Protein AF-A0A0K8W219-F1 (afdb_monomer)

Mean predicted aligned error: 9.58 Å

Secondary structure (DSSP, 8-state):
----TTSS-HHHHHHHHHHHHHHTS---PPP---HHHHHHHHHHHHHHHHHHHHHHS--TGGGT-TT-PPP---TTS-HHHHHHHHHHHHT--HHHHHHHHHTPPPPPPSSSS-S---HHIIIII-GGGHHHHHHHHTT--GGGTTSS--HHHHH-

pLDDT: mean 89.91, std 4.79, range [68.0, 97.06]

Structure (mmCIF, N/CA/C/O backbone):
data_AF-A0A0K8W219-F1
#
_entry.id   AF-A0A0K8W219-F1
#
loop_
_atom_site.group_PDB
_atom_site.id
_atom_site.type_symbol
_atom_site.label_atom_id
_atom_site.label_alt_id
_atom_site.label_comp_id
_atom_site.label_asym_id
_atom_site.label_entity_id
_atom_site.label_seq_id
_atom_site.pdbx_PDB_ins_code
_atom_site.Cartn_x
_atom_site.Cartn_y
_atom_site.Cartn_z
_atom_site.occupancy
_atom_site.B_iso_or_equiv
_atom_site.auth_seq_id
_atom_site.auth_comp_id
_atom_site.auth_asym_id
_atom_site.auth_atom_id
_atom_site.pdbx_PDB_model_num
ATOM 1 N N . MET A 1 1 ? 27.057 -20.037 -56.550 1.00 68.00 1 MET A N 1
ATOM 2 C CA . MET A 1 1 ? 26.636 -19.823 -57.951 1.00 68.00 1 MET A CA 1
ATOM 3 C C . MET A 1 1 ? 26.583 -18.320 -58.175 1.00 68.00 1 MET A C 1
ATOM 5 O O . MET A 1 1 ? 26.003 -17.643 -57.338 1.00 68.00 1 MET A O 1
ATOM 9 N N . TRP A 1 2 ? 27.257 -17.802 -59.200 1.00 84.81 2 TRP A N 1
ATOM 10 C CA . TRP A 1 2 ? 27.292 -16.370 -59.531 1.00 84.81 2 TRP A CA 1
ATOM 11 C C . TRP A 1 2 ? 26.359 -16.096 -60.712 1.00 84.81 2 TRP A C 1
ATOM 13 O O . TRP A 1 2 ? 26.239 -16.948 -61.592 1.00 84.81 2 TRP A O 1
ATOM 23 N N . ILE A 1 3 ? 25.704 -14.935 -60.713 1.00 81.69 3 ILE A N 1
ATOM 24 C CA . ILE A 1 3 ? 24.780 -14.506 -61.767 1.00 81.69 3 ILE A CA 1
ATOM 25 C C . ILE A 1 3 ? 25.249 -13.131 -62.272 1.00 81.69 3 ILE A C 1
ATOM 27 O O . ILE A 1 3 ? 25.544 -12.266 -61.444 1.00 81.69 3 ILE A O 1
ATOM 31 N N . PRO A 1 4 ? 25.339 -12.915 -63.597 1.00 84.38 4 PRO A N 1
ATOM 32 C CA . PRO A 1 4 ? 25.755 -11.638 -64.162 1.00 84.38 4 PRO A CA 1
ATOM 33 C C . PRO A 1 4 ? 24.713 -10.544 -63.923 1.00 84.38 4 PRO A C 1
ATOM 35 O O . PRO A 1 4 ? 23.522 -10.724 -64.183 1.00 84.38 4 PRO A O 1
ATOM 38 N N . GLY A 1 5 ? 25.188 -9.382 -63.479 1.00 83.19 5 GLY A N 1
ATOM 39 C CA . GLY A 1 5 ? 24.377 -8.170 -63.435 1.00 83.19 5 GLY A CA 1
ATOM 40 C C . GLY A 1 5 ? 24.137 -7.598 -64.833 1.00 83.19 5 GLY A C 1
ATOM 41 O O . GLY A 1 5 ? 24.888 -7.879 -65.765 1.00 83.19 5 GLY A O 1
ATOM 42 N N . HIS A 1 6 ? 23.095 -6.773 -64.969 1.00 77.69 6 HIS A N 1
ATOM 43 C CA . HIS A 1 6 ? 22.763 -6.050 -66.212 1.00 77.69 6 HIS A CA 1
ATOM 44 C C . HIS A 1 6 ? 22.475 -6.964 -67.422 1.00 77.69 6 HIS A C 1
ATOM 46 O O . HIS A 1 6 ? 22.559 -6.540 -68.570 1.00 77.69 6 HIS A O 1
ATOM 52 N N . ALA A 1 7 ? 22.106 -8.220 -67.164 1.00 87.00 7 ALA A N 1
ATOM 53 C CA . ALA A 1 7 ? 21.794 -9.223 -68.180 1.00 87.00 7 ALA A CA 1
ATOM 54 C C . ALA A 1 7 ? 20.284 -9.344 -68.486 1.00 87.00 7 ALA A C 1
ATOM 56 O O . ALA A 1 7 ? 19.856 -10.360 -69.026 1.00 87.00 7 ALA A O 1
ATOM 57 N N . GLY A 1 8 ? 19.456 -8.365 -68.097 1.00 86.00 8 GLY A N 1
ATOM 58 C CA . GLY A 1 8 ? 17.998 -8.434 -68.292 1.00 86.00 8 GLY A CA 1
ATOM 59 C C . GLY A 1 8 ? 17.269 -9.374 -67.321 1.00 86.00 8 GLY A C 1
ATOM 60 O O . GLY A 1 8 ? 16.104 -9.713 -67.527 1.00 86.00 8 GLY A O 1
ATOM 61 N N . ILE A 1 9 ? 17.955 -9.874 -66.287 1.00 91.44 9 ILE A N 1
ATOM 62 C CA . ILE A 1 9 ? 17.377 -10.827 -65.335 1.00 91.44 9 ILE A CA 1
ATOM 63 C C . ILE A 1 9 ? 16.514 -10.052 -64.342 1.00 91.44 9 ILE A C 1
ATOM 65 O O . ILE A 1 9 ? 17.041 -9.401 -63.440 1.00 91.44 9 ILE A O 1
ATOM 69 N N . ILE A 1 10 ? 15.193 -10.194 -64.469 1.00 92.19 10 ILE A N 1
ATOM 70 C CA . ILE A 1 10 ? 14.179 -9.469 -63.682 1.00 92.19 10 ILE A CA 1
ATOM 71 C C . ILE A 1 10 ? 14.498 -9.467 -62.178 1.00 92.19 10 ILE A C 1
ATOM 73 O O . ILE A 1 10 ? 14.461 -8.424 -61.533 1.00 92.19 10 ILE A O 1
ATOM 77 N N . GLY A 1 11 ? 14.860 -10.621 -61.604 1.00 90.69 11 GLY A N 1
ATOM 78 C CA . GLY A 1 11 ? 15.188 -10.718 -60.177 1.00 90.69 11 GLY A CA 1
ATOM 79 C C . GLY A 1 11 ? 16.415 -9.894 -59.765 1.00 90.69 11 GLY A C 1
ATOM 80 O O . GLY A 1 11 ? 16.415 -9.296 -58.690 1.00 90.69 11 GLY A O 1
ATOM 81 N N . ASN A 1 12 ? 17.433 -9.817 -60.628 1.00 92.69 12 ASN A N 1
ATOM 82 C CA . ASN A 1 12 ? 18.620 -9.003 -60.380 1.00 92.69 12 ASN A CA 1
ATOM 83 C C . ASN A 1 12 ? 18.313 -7.509 -60.540 1.00 92.69 12 ASN A C 1
ATOM 85 O O . ASN A 1 12 ? 18.747 -6.704 -59.727 1.00 92.69 12 ASN A O 1
ATOM 89 N N . GLU A 1 13 ? 17.524 -7.139 -61.550 1.00 92.06 13 GLU A N 1
ATOM 90 C CA . GLU A 1 13 ? 17.111 -5.748 -61.764 1.00 92.06 13 GLU A CA 1
ATOM 91 C C . GLU A 1 13 ? 16.274 -5.213 -60.599 1.00 92.06 13 GLU A C 1
ATOM 93 O O . GLU A 1 13 ? 16.493 -4.091 -60.147 1.00 92.06 13 GLU A O 1
ATOM 98 N N . LEU A 1 14 ? 15.366 -6.028 -60.052 1.00 92.62 14 LEU A N 1
ATOM 99 C CA . LEU A 1 14 ? 14.591 -5.6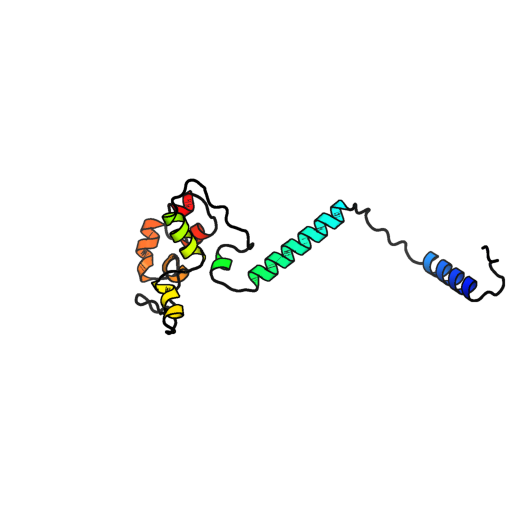74 -58.861 1.00 92.62 14 LEU A CA 1
ATOM 100 C C . LEU A 1 14 ? 15.482 -5.488 -57.625 1.00 92.62 14 LEU A C 1
ATOM 102 O O . LEU A 1 14 ? 15.280 -4.539 -56.864 1.00 92.62 14 LEU A O 1
ATOM 106 N N . ALA A 1 15 ? 16.474 -6.363 -57.432 1.00 91.62 15 ALA A N 1
ATOM 107 C CA . ALA A 1 15 ? 17.439 -6.233 -56.344 1.00 91.62 15 ALA A CA 1
ATOM 108 C C . ALA A 1 15 ? 18.288 -4.956 -56.487 1.00 91.62 15 ALA A C 1
ATOM 110 O O . ALA A 1 15 ? 18.417 -4.201 -55.522 1.00 91.62 15 ALA A O 1
ATOM 111 N N . ASP A 1 16 ? 18.788 -4.665 -57.693 1.00 91.44 16 ASP A N 1
ATOM 112 C CA . ASP A 1 16 ? 19.576 -3.464 -57.996 1.00 91.44 16 ASP A CA 1
ATOM 113 C C . ASP A 1 16 ? 18.754 -2.179 -57.811 1.00 91.44 16 ASP A C 1
ATOM 115 O O . ASP A 1 16 ? 19.239 -1.202 -57.235 1.00 91.44 16 ASP A O 1
ATOM 119 N N . LEU A 1 17 ? 17.495 -2.170 -58.263 1.00 92.19 17 LEU A N 1
ATOM 120 C CA . LEU A 1 17 ? 16.576 -1.048 -58.061 1.00 92.19 17 LEU A CA 1
ATOM 121 C C . LEU A 1 17 ? 16.327 -0.795 -56.573 1.00 92.19 17 LEU A C 1
ATOM 123 O O . LEU A 1 17 ? 16.381 0.354 -56.133 1.00 92.19 17 LEU A O 1
ATOM 127 N N . LYS A 1 18 ? 16.104 -1.854 -55.785 1.00 92.19 18 LYS A N 1
ATOM 128 C CA . LYS A 1 18 ? 15.885 -1.726 -54.341 1.00 92.19 18 LYS A CA 1
ATOM 129 C C . LYS A 1 18 ? 17.148 -1.271 -53.608 1.00 92.19 18 LYS A C 1
ATOM 131 O O . LYS A 1 18 ? 17.061 -0.436 -52.712 1.00 92.19 18 LYS A O 1
ATOM 136 N N . ALA A 1 19 ? 18.322 -1.763 -54.001 1.00 91.38 19 ALA A N 1
ATOM 137 C CA . ALA A 1 19 ? 19.593 -1.306 -53.447 1.00 91.38 19 ALA A CA 1
ATOM 138 C C . ALA A 1 19 ? 19.826 0.187 -53.736 1.00 91.38 19 ALA A C 1
ATOM 140 O O . ALA A 1 19 ? 20.168 0.943 -52.828 1.00 91.38 19 ALA A O 1
ATOM 141 N N . LYS A 1 20 ? 19.561 0.634 -54.973 1.00 91.94 20 LYS A N 1
ATOM 142 C CA . LYS A 1 20 ? 19.638 2.052 -55.358 1.00 91.94 20 LYS A CA 1
ATOM 143 C C . LYS A 1 20 ? 18.643 2.918 -54.593 1.00 91.94 20 LYS A C 1
ATOM 145 O O . LYS A 1 20 ? 19.019 4.001 -54.161 1.00 91.94 20 LYS A O 1
ATOM 150 N N . SER A 1 21 ? 17.404 2.454 -54.400 1.00 91.81 21 SER A N 1
ATOM 151 C CA . SER A 1 21 ? 16.408 3.222 -53.647 1.00 91.81 21 SER A CA 1
ATOM 152 C C . SER A 1 21 ? 16.826 3.399 -52.186 1.00 91.81 21 SER A C 1
ATOM 154 O O . SER A 1 21 ? 16.765 4.507 -51.670 1.00 91.81 21 SER A O 1
ATOM 156 N N . VAL A 1 22 ? 17.309 2.331 -51.541 1.00 88.81 22 VAL A N 1
ATOM 157 C CA . VAL A 1 22 ? 17.756 2.369 -50.137 1.00 88.81 22 VAL A CA 1
ATOM 158 C C . VAL A 1 22 ? 19.017 3.221 -49.971 1.00 88.81 22 VAL A C 1
ATOM 160 O O . VAL A 1 22 ? 19.156 3.911 -48.970 1.00 88.81 22 VAL A O 1
ATOM 163 N N . ALA A 1 23 ? 19.913 3.249 -50.961 1.00 89.31 23 ALA A N 1
ATOM 164 C CA . ALA A 1 23 ? 21.094 4.114 -50.928 1.00 89.31 23 ALA A CA 1
ATOM 165 C C . ALA A 1 23 ? 20.758 5.620 -50.916 1.00 89.31 23 ALA A C 1
ATOM 167 O O . AL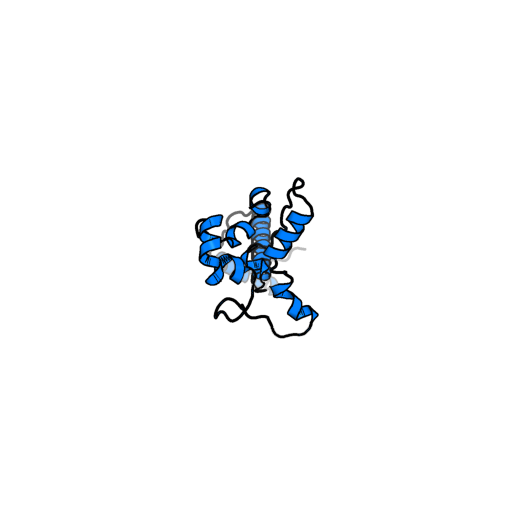A A 1 23 ? 21.604 6.427 -50.536 1.00 89.31 23 ALA A O 1
ATOM 168 N N . MET A 1 24 ? 19.546 6.000 -51.339 1.00 90.25 24 MET A N 1
ATOM 169 C CA . MET A 1 24 ? 19.050 7.380 -51.286 1.00 90.25 24 MET A CA 1
ATOM 170 C C . MET A 1 24 ? 18.273 7.694 -50.000 1.00 90.25 24 MET A C 1
ATOM 172 O O . MET A 1 24 ? 17.932 8.853 -49.764 1.00 90.25 24 MET A O 1
ATOM 176 N N . GLU A 1 25 ? 17.976 6.690 -49.174 1.00 88.81 25 GLU A N 1
ATOM 177 C CA . GLU A 1 25 ? 17.304 6.881 -47.893 1.00 88.81 25 GLU A CA 1
ATOM 178 C C . GLU A 1 25 ? 18.311 7.325 -46.814 1.00 88.81 25 GLU A C 1
ATOM 180 O O . GLU A 1 25 ? 19.486 6.946 -46.850 1.00 88.81 25 GLU A O 1
ATOM 185 N N . PRO A 1 26 ? 17.888 8.147 -45.837 1.00 88.19 26 PRO A N 1
ATOM 186 C CA . PRO A 1 26 ? 18.751 8.536 -44.732 1.00 88.19 26 PRO A CA 1
ATOM 187 C C . PRO A 1 26 ? 19.183 7.310 -43.919 1.00 88.19 26 PRO A C 1
ATOM 189 O O . PRO A 1 26 ? 18.385 6.421 -43.620 1.00 88.19 26 PRO A O 1
ATOM 192 N N . LEU A 1 27 ? 20.456 7.290 -43.516 1.00 83.88 27 LEU A N 1
ATOM 193 C CA . LEU A 1 27 ? 20.985 6.238 -42.658 1.00 83.88 27 LEU A CA 1
ATOM 194 C C . LEU A 1 27 ? 20.304 6.302 -41.285 1.00 83.88 27 LEU A C 1
ATOM 196 O O . LEU A 1 27 ? 20.532 7.231 -40.510 1.00 83.88 27 LEU A O 1
ATOM 200 N N . PHE A 1 28 ? 19.514 5.283 -40.958 1.00 79.06 28 PHE A N 1
ATOM 201 C CA . PHE A 1 28 ? 19.018 5.088 -39.601 1.00 79.06 28 PHE A CA 1
ATOM 202 C C . PHE A 1 28 ? 20.125 4.476 -38.744 1.00 79.06 28 PHE A C 1
ATOM 204 O O . PHE A 1 28 ? 20.398 3.277 -38.815 1.00 79.06 28 PHE A O 1
ATOM 211 N N . THR A 1 29 ? 20.779 5.304 -37.934 1.00 78.69 29 THR A N 1
ATOM 212 C CA . THR A 1 29 ? 21.689 4.830 -36.893 1.00 78.69 29 THR A CA 1
ATOM 213 C C . THR A 1 29 ? 20.921 4.658 -35.589 1.00 78.69 29 THR A C 1
ATOM 215 O O . THR A 1 29 ? 20.173 5.532 -35.153 1.00 78.69 29 THR A O 1
ATOM 218 N N . PHE A 1 30 ? 21.103 3.507 -34.953 1.00 76.69 30 PHE A N 1
ATOM 219 C CA . PHE A 1 30 ? 20.668 3.292 -33.580 1.00 76.69 30 PHE A CA 1
ATOM 220 C C . PHE A 1 30 ? 21.883 3.404 -32.670 1.00 76.69 30 PHE A C 1
ATOM 222 O O . PHE A 1 30 ? 22.999 3.051 -33.063 1.00 76.69 30 PHE A O 1
ATOM 229 N N . ASN A 1 31 ? 21.669 3.861 -31.438 1.00 79.88 31 ASN A N 1
ATOM 230 C CA . ASN A 1 31 ? 22.690 3.716 -30.411 1.00 79.88 31 ASN A CA 1
ATOM 231 C C . ASN A 1 31 ? 23.036 2.232 -30.278 1.00 79.88 31 ASN A C 1
ATOM 233 O O . ASN A 1 31 ? 22.141 1.384 -30.264 1.00 79.88 31 ASN A O 1
ATOM 237 N N . TYR A 1 32 ? 24.330 1.928 -30.186 1.00 79.06 32 TYR A N 1
ATOM 238 C CA . TYR A 1 32 ? 24.787 0.570 -29.929 1.00 79.06 32 TYR A CA 1
ATOM 239 C C . TYR A 1 32 ? 24.182 0.088 -28.606 1.00 79.06 32 TYR A C 1
ATOM 241 O O . TYR A 1 32 ? 24.533 0.594 -27.542 1.00 79.06 32 TYR A O 1
ATOM 249 N N . MET A 1 33 ? 23.241 -0.853 -28.687 1.00 81.31 33 MET A N 1
ATOM 250 C CA . MET A 1 33 ? 22.640 -1.496 -27.523 1.00 81.31 33 MET A CA 1
ATOM 251 C C . MET A 1 33 ? 23.325 -2.834 -27.297 1.00 81.31 33 MET A C 1
ATOM 253 O O . MET A 1 33 ? 23.408 -3.669 -28.199 1.00 81.31 33 MET A O 1
ATOM 257 N N . VAL A 1 34 ? 23.791 -3.059 -26.076 1.00 88.06 34 VAL A N 1
ATOM 258 C CA . VAL A 1 34 ? 24.332 -4.354 -25.670 1.00 88.06 34 VAL A CA 1
ATOM 259 C C . VAL A 1 34 ? 23.169 -5.235 -25.222 1.00 88.06 34 VAL A C 1
ATOM 261 O O . VAL A 1 34 ? 22.147 -4.742 -24.747 1.00 88.06 34 VAL A O 1
ATOM 264 N N . GLY A 1 35 ? 23.319 -6.561 -25.292 1.00 89.25 35 GLY A N 1
ATOM 265 C CA . GLY A 1 35 ? 22.297 -7.490 -24.791 1.00 89.25 35 GLY A CA 1
ATOM 266 C C . GLY A 1 35 ? 21.824 -7.162 -23.365 1.00 89.25 35 GLY A C 1
ATOM 267 O O . GLY A 1 35 ? 20.643 -7.305 -23.066 1.00 89.25 35 GLY A O 1
ATOM 268 N N . LYS A 1 36 ? 22.707 -6.627 -22.508 1.00 93.19 36 LYS A N 1
ATOM 269 C CA . LYS A 1 36 ? 22.370 -6.146 -21.157 1.00 93.19 36 LYS A CA 1
ATOM 270 C C . LYS A 1 36 ? 21.281 -5.064 -21.155 1.00 93.19 36 LYS A C 1
ATOM 272 O O . LYS A 1 36 ? 20.416 -5.100 -20.283 1.00 93.19 36 LYS A O 1
ATOM 277 N N . ASP A 1 37 ? 21.307 -4.145 -22.115 1.00 91.69 37 ASP A N 1
ATOM 278 C CA . ASP A 1 37 ? 20.319 -3.070 -22.232 1.00 91.69 37 ASP A CA 1
ATOM 279 C C . ASP A 1 37 ? 18.954 -3.649 -22.602 1.00 91.69 37 ASP A C 1
ATOM 281 O O . ASP A 1 37 ? 17.948 -3.332 -21.970 1.00 91.69 37 ASP A O 1
ATOM 285 N N . ILE A 1 38 ? 18.932 -4.597 -23.544 1.00 91.38 38 ILE A N 1
ATOM 286 C CA . ILE A 1 38 ? 17.719 -5.332 -23.925 1.00 91.38 38 ILE A CA 1
ATOM 287 C C . ILE A 1 38 ? 17.162 -6.098 -22.717 1.00 91.38 38 ILE A C 1
ATOM 289 O O . ILE A 1 38 ? 15.975 -5.984 -22.412 1.00 91.38 38 ILE A O 1
ATOM 293 N N . PHE A 1 39 ? 18.006 -6.827 -21.977 1.00 95.62 39 PHE A N 1
ATOM 294 C CA . PHE A 1 39 ? 17.585 -7.537 -20.765 1.00 95.62 39 PHE A CA 1
ATOM 295 C C . PHE A 1 39 ? 17.011 -6.591 -19.708 1.00 95.62 39 PHE A C 1
ATOM 297 O O . PHE A 1 39 ? 16.010 -6.920 -19.072 1.00 95.62 39 PHE A O 1
ATOM 304 N N . LEU A 1 40 ? 17.618 -5.419 -19.508 1.00 95.25 40 LEU A N 1
ATOM 305 C CA . LEU A 1 40 ? 17.112 -4.419 -18.574 1.00 95.25 40 LEU A CA 1
ATOM 306 C C . LEU A 1 40 ? 15.739 -3.893 -19.009 1.00 95.25 40 LEU A C 1
ATOM 308 O O . LEU A 1 40 ? 14.824 -3.852 -18.187 1.00 95.25 40 LEU A O 1
ATOM 312 N N . LEU A 1 41 ? 15.581 -3.540 -20.288 1.00 94.69 41 LEU A N 1
ATOM 313 C CA . LEU A 1 41 ? 14.317 -3.056 -20.849 1.00 94.69 41 LEU A CA 1
ATOM 314 C C . LEU A 1 41 ? 13.203 -4.096 -20.704 1.00 94.69 41 LEU A C 1
ATOM 316 O O . LEU A 1 41 ? 12.129 -3.776 -20.194 1.00 94.69 41 LEU A O 1
ATOM 320 N N . VAL A 1 42 ? 13.476 -5.350 -21.072 1.00 96.75 42 VAL A N 1
ATOM 321 C CA . VAL A 1 42 ? 12.518 -6.456 -20.938 1.00 96.75 42 VAL A CA 1
ATOM 322 C C . VAL A 1 42 ? 12.153 -6.680 -19.473 1.00 96.75 42 VAL A C 1
ATOM 324 O O . VAL A 1 42 ? 10.974 -6.766 -19.139 1.00 96.75 42 VAL A O 1
ATOM 327 N N . ASN A 1 43 ? 13.135 -6.717 -18.570 1.00 96.56 43 ASN A N 1
ATOM 328 C CA . ASN A 1 43 ? 12.869 -6.901 -17.144 1.00 96.56 43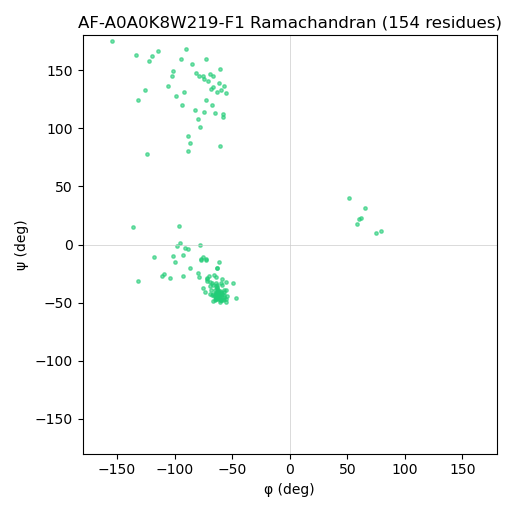 ASN A CA 1
ATOM 329 C C . ASN A 1 43 ? 12.034 -5.760 -16.556 1.00 96.56 43 ASN A C 1
ATOM 331 O O . ASN A 1 43 ? 11.153 -6.009 -15.734 1.00 96.56 43 ASN A O 1
ATOM 335 N N . ASN A 1 44 ? 12.289 -4.518 -16.965 1.00 96.12 44 ASN A N 1
ATOM 336 C CA . ASN A 1 44 ? 11.499 -3.370 -16.531 1.00 96.12 44 ASN A CA 1
ATOM 337 C C . ASN A 1 44 ? 10.064 -3.455 -17.060 1.00 96.12 44 ASN A C 1
ATOM 339 O O . ASN A 1 44 ? 9.128 -3.299 -16.280 1.00 96.12 44 ASN A O 1
ATOM 343 N N . PHE A 1 45 ? 9.883 -3.805 -18.335 1.00 97.06 45 PHE A N 1
ATOM 344 C CA . PHE A 1 45 ? 8.561 -4.036 -18.914 1.00 97.06 45 PHE A CA 1
ATOM 345 C C . PHE A 1 45 ? 7.784 -5.124 -18.155 1.00 97.06 45 PHE A C 1
ATOM 347 O O . PHE A 1 45 ? 6.638 -4.913 -17.764 1.00 97.06 45 PHE A O 1
ATOM 354 N N . LEU A 1 46 ? 8.418 -6.266 -17.866 1.00 96.00 46 LEU A N 1
ATOM 355 C CA . LEU A 1 46 ? 7.792 -7.356 -17.110 1.00 96.00 46 LEU A CA 1
ATOM 356 C C . LEU A 1 46 ? 7.430 -6.942 -15.675 1.00 96.00 46 LEU A C 1
ATOM 358 O O . LEU A 1 46 ? 6.364 -7.313 -15.179 1.00 96.00 46 LEU A O 1
ATOM 362 N N . LYS A 1 47 ? 8.286 -6.158 -15.006 1.00 93.06 47 LYS A N 1
ATOM 363 C CA . LYS A 1 47 ? 8.000 -5.607 -13.671 1.00 93.06 47 LYS A CA 1
ATOM 364 C C . LYS A 1 47 ? 6.782 -4.686 -13.691 1.00 93.06 47 LYS A C 1
ATOM 366 O O . LYS A 1 47 ? 5.921 -4.828 -12.824 1.00 93.06 47 LYS A O 1
ATOM 371 N N . GLU A 1 48 ? 6.692 -3.789 -14.670 1.00 93.62 48 GLU A N 1
ATOM 372 C CA . GLU A 1 48 ? 5.535 -2.901 -14.823 1.00 93.62 48 GLU A CA 1
ATOM 373 C C . GLU A 1 48 ? 4.261 -3.694 -15.125 1.00 93.62 48 GLU A C 1
ATOM 375 O O . GLU A 1 48 ? 3.253 -3.501 -14.452 1.00 93.62 48 GLU A O 1
ATOM 380 N N . GLN A 1 49 ? 4.308 -4.673 -16.033 1.00 94.25 49 GLN A N 1
ATOM 381 C CA . GLN A 1 49 ? 3.150 -5.527 -16.321 1.00 94.25 49 GLN A CA 1
ATOM 382 C C . GLN A 1 49 ? 2.674 -6.298 -15.086 1.00 94.25 49 GLN A C 1
ATOM 384 O O . GLN A 1 49 ? 1.470 -6.366 -14.825 1.00 94.25 49 GLN A O 1
ATOM 389 N N . LYS A 1 50 ? 3.602 -6.827 -14.280 1.00 90.62 50 LYS A N 1
ATOM 390 C CA . LYS A 1 50 ? 3.266 -7.489 -13.015 1.00 90.62 50 LYS A CA 1
ATOM 391 C C . LYS A 1 50 ? 2.609 -6.520 -12.030 1.00 90.62 50 LYS A C 1
ATOM 393 O O . LYS A 1 50 ? 1.600 -6.871 -11.422 1.00 90.62 50 LYS A O 1
ATOM 398 N N . ARG A 1 51 ? 3.149 -5.305 -11.889 1.00 89.56 51 ARG A N 1
ATOM 399 C CA . ARG A 1 51 ? 2.584 -4.262 -11.020 1.00 89.56 51 ARG A CA 1
ATOM 400 C C . ARG A 1 51 ? 1.191 -3.833 -11.487 1.00 89.56 51 ARG A C 1
ATOM 402 O O . ARG A 1 51 ? 0.292 -3.697 -10.663 1.00 89.56 51 ARG A O 1
ATOM 409 N N . ASN A 1 52 ? 0.995 -3.669 -12.791 1.00 91.00 52 ASN A N 1
ATOM 410 C CA . ASN A 1 52 ? -0.291 -3.298 -13.379 1.00 91.00 52 ASN A CA 1
ATOM 411 C C . ASN A 1 52 ? -1.339 -4.388 -13.151 1.00 91.00 52 ASN A C 1
ATOM 413 O O . ASN A 1 52 ? -2.437 -4.098 -12.686 1.00 91.00 52 ASN A O 1
ATOM 417 N N . SER A 1 53 ? -0.983 -5.651 -13.400 1.00 91.38 53 SER A N 1
ATOM 418 C CA . SER A 1 53 ? -1.857 -6.790 -13.110 1.00 91.38 53 SER A CA 1
ATOM 419 C C . SER A 1 53 ? -2.213 -6.854 -11.623 1.00 91.38 53 SER A C 1
ATOM 421 O O . SER A 1 53 ? -3.387 -6.981 -11.280 1.00 91.38 53 SER A O 1
ATOM 423 N N . TRP A 1 54 ? -1.235 -6.664 -10.735 1.00 90.25 54 TRP A N 1
ATOM 424 C CA . TRP A 1 54 ? -1.466 -6.633 -9.293 1.00 90.25 54 TRP A CA 1
ATOM 425 C C . TRP A 1 54 ? -2.445 -5.527 -8.867 1.00 90.25 54 TRP A C 1
ATOM 427 O O . TRP A 1 54 ? -3.401 -5.794 -8.142 1.00 90.25 54 TRP A O 1
ATOM 437 N N . ASN A 1 55 ? -2.252 -4.303 -9.363 1.00 87.56 55 ASN A N 1
ATOM 438 C CA . ASN A 1 55 ? -3.096 -3.155 -9.019 1.00 87.56 55 ASN A CA 1
ATOM 439 C C . ASN A 1 55 ? -4.459 -3.152 -9.736 1.00 87.56 55 ASN A C 1
ATOM 441 O O . ASN A 1 55 ? -5.349 -2.391 -9.354 1.00 87.56 55 ASN A O 1
ATOM 445 N N . SER A 1 56 ? -4.646 -3.999 -10.755 1.00 90.31 56 SER A N 1
ATOM 446 C CA . SER A 1 56 ? -5.936 -4.145 -11.443 1.00 90.31 56 SER A CA 1
ATOM 447 C C . SER A 1 56 ? -7.001 -4.801 -10.558 1.00 90.31 56 SER A C 1
ATOM 449 O O . SER A 1 56 ? -8.179 -4.453 -10.633 1.00 90.31 56 SER A O 1
ATOM 451 N N . VAL A 1 57 ? -6.588 -5.704 -9.663 1.00 83.12 57 VAL A N 1
ATOM 452 C CA . VAL A 1 57 ? -7.473 -6.371 -8.708 1.00 83.12 57 VAL A CA 1
ATOM 453 C C . VAL A 1 57 ? -7.575 -5.483 -7.471 1.00 83.12 57 VAL A C 1
ATOM 455 O O . VAL A 1 57 ? -6.790 -5.627 -6.539 1.00 83.12 57 VAL A O 1
ATOM 458 N N . GLN A 1 58 ? -8.522 -4.541 -7.477 1.00 80.25 58 GLN A N 1
ATOM 459 C CA . GLN A 1 58 ? -8.812 -3.623 -6.363 1.00 80.25 58 GLN A CA 1
ATOM 460 C C . GLN A 1 58 ? -9.221 -4.400 -5.098 1.00 80.25 58 GLN A C 1
ATOM 462 O O . GLN A 1 58 ? -10.403 -4.618 -4.833 1.00 80.25 58 GLN A O 1
ATOM 467 N N . ASN A 1 59 ? -8.240 -4.856 -4.320 1.00 86.31 59 ASN A N 1
ATOM 468 C CA . ASN A 1 59 ? -8.448 -5.645 -3.112 1.00 86.31 59 ASN A CA 1
ATOM 469 C C . ASN A 1 59 ? -7.981 -4.876 -1.869 1.00 86.31 59 ASN A C 1
ATOM 471 O O . ASN A 1 59 ? -7.313 -3.850 -1.948 1.00 86.31 59 ASN A O 1
ATOM 475 N N . TYR A 1 60 ? -8.351 -5.350 -0.680 1.00 89.44 60 TYR A N 1
ATOM 476 C CA . TYR A 1 60 ? -7.985 -4.643 0.548 1.00 89.44 60 TYR A CA 1
ATOM 477 C C . TYR A 1 60 ? -6.460 -4.586 0.755 1.00 89.44 60 TYR A C 1
ATOM 479 O O . TYR A 1 60 ? -5.933 -3.563 1.190 1.00 89.44 60 TYR A O 1
ATOM 487 N N . TYR A 1 61 ? -5.749 -5.661 0.408 1.00 90.19 61 TYR A N 1
ATOM 488 C CA . TYR A 1 61 ? -4.309 -5.783 0.617 1.00 90.19 61 TYR A CA 1
ATOM 489 C C . TYR A 1 61 ? -3.481 -4.896 -0.324 1.00 90.19 61 TYR A C 1
ATOM 491 O O . TYR A 1 61 ? -2.417 -4.414 0.075 1.00 90.19 61 TYR A O 1
ATOM 499 N N . SER A 1 62 ? -3.971 -4.599 -1.533 1.00 88.50 62 SER A N 1
ATOM 500 C CA . SER A 1 62 ? -3.289 -3.699 -2.474 1.00 88.50 62 SER A CA 1
ATOM 501 C C . SER A 1 62 ? -3.153 -2.268 -1.942 1.00 88.50 62 SER A C 1
ATOM 503 O O . SER A 1 62 ? -2.239 -1.564 -2.360 1.00 88.50 62 SER A O 1
ATOM 505 N N . ASN A 1 63 ? -3.965 -1.862 -0.955 1.00 86.38 63 ASN A N 1
ATOM 506 C CA . ASN A 1 63 ? -3.799 -0.581 -0.252 1.00 86.38 63 ASN A CA 1
ATOM 507 C C . ASN A 1 63 ? -2.475 -0.495 0.532 1.00 86.38 63 ASN A C 1
ATOM 509 O O . ASN A 1 63 ? -1.943 0.595 0.733 1.00 86.38 63 ASN A O 1
ATOM 513 N N . PHE A 1 64 ? -1.942 -1.639 0.976 1.00 86.75 64 PHE A N 1
ATOM 514 C CA . PHE A 1 64 ? -0.731 -1.727 1.804 1.00 86.75 64 PHE A CA 1
ATOM 515 C C . PHE A 1 64 ? 0.466 -2.297 1.049 1.00 86.75 64 PHE A C 1
ATOM 517 O O . PHE A 1 64 ? 1.607 -2.019 1.407 1.00 86.75 64 PHE A O 1
ATOM 524 N N . ASN A 1 65 ? 0.221 -3.089 0.007 1.00 88.69 65 ASN A N 1
ATOM 525 C CA . ASN A 1 65 ? 1.246 -3.683 -0.839 1.00 88.69 65 ASN A CA 1
ATOM 526 C C . ASN A 1 65 ? 1.004 -3.293 -2.297 1.00 88.69 65 ASN A C 1
ATOM 528 O O . ASN A 1 65 ? 0.503 -4.098 -3.064 1.00 88.69 65 ASN A O 1
ATOM 532 N N . THR A 1 66 ? 1.356 -2.076 -2.703 1.00 84.56 66 THR A N 1
ATOM 533 C CA . THR A 1 66 ? 1.108 -1.565 -4.071 1.00 84.56 66 THR A CA 1
ATOM 534 C C . THR A 1 66 ? 2.005 -2.190 -5.147 1.00 84.56 66 THR A C 1
ATOM 536 O O . THR A 1 66 ? 1.771 -2.026 -6.344 1.00 84.56 66 THR A O 1
ATOM 539 N N . ILE A 1 67 ? 3.056 -2.900 -4.731 1.00 85.25 67 ILE A N 1
ATOM 540 C CA . ILE A 1 67 ? 4.052 -3.508 -5.625 1.00 85.25 67 ILE A CA 1
ATOM 541 C C . ILE A 1 67 ? 3.769 -5.010 -5.821 1.00 85.25 67 ILE A C 1
ATOM 543 O O . ILE A 1 67 ? 4.312 -5.627 -6.736 1.00 85.25 67 ILE A O 1
ATOM 547 N N . GLY A 1 68 ? 2.920 -5.615 -4.983 1.00 85.94 68 GLY A N 1
ATOM 548 C CA . GLY A 1 68 ? 2.676 -7.060 -5.004 1.00 85.94 68 GLY A CA 1
ATOM 549 C C . GLY A 1 68 ? 3.917 -7.863 -4.615 1.00 85.94 68 GLY A C 1
ATOM 550 O O . GLY A 1 68 ? 4.153 -8.957 -5.130 1.00 85.94 68 GLY A O 1
ATOM 551 N N . MET A 1 69 ? 4.755 -7.299 -3.741 1.00 84.50 69 MET A N 1
ATOM 552 C CA . MET A 1 69 ? 5.939 -7.984 -3.233 1.00 84.50 69 MET A CA 1
ATOM 553 C C . MET A 1 69 ? 5.558 -8.967 -2.135 1.00 84.50 69 MET A C 1
ATOM 555 O O . MET A 1 69 ? 4.664 -8.704 -1.329 1.00 84.50 69 MET A O 1
ATOM 559 N N . GLN A 1 70 ? 6.266 -10.090 -2.080 1.00 85.50 70 GLN A N 1
ATOM 560 C CA . GLN A 1 70 ? 6.155 -10.999 -0.951 1.00 85.50 70 GLN A CA 1
ATOM 561 C C . GLN A 1 70 ? 6.645 -10.280 0.316 1.00 85.50 70 GLN A C 1
ATOM 563 O O . GLN A 1 70 ? 7.714 -9.664 0.283 1.00 85.50 70 GLN A O 1
ATOM 568 N N . PRO A 1 71 ? 5.887 -10.318 1.425 1.00 86.31 71 PRO A N 1
ATOM 569 C CA . PRO A 1 71 ? 6.352 -9.734 2.670 1.00 86.31 71 PRO A CA 1
ATOM 570 C C . PRO A 1 71 ? 7.555 -10.499 3.213 1.00 86.31 71 PRO A C 1
ATOM 572 O O . PRO A 1 71 ? 7.551 -11.7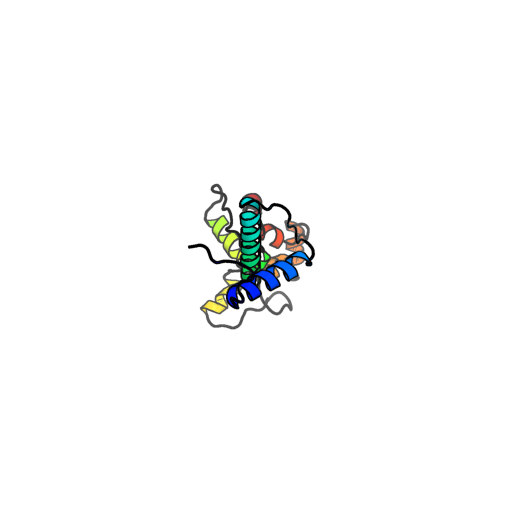28 3.258 1.00 86.31 71 PRO A O 1
ATOM 575 N N . HIS A 1 72 ? 8.559 -9.755 3.663 1.00 87.69 72 HIS A N 1
ATOM 576 C CA . HIS A 1 72 ? 9.650 -10.303 4.451 1.00 87.69 72 HIS A CA 1
ATOM 577 C C . HIS A 1 72 ? 9.194 -10.404 5.909 1.00 87.69 72 HIS A C 1
ATOM 579 O O . HIS A 1 72 ? 8.903 -9.386 6.5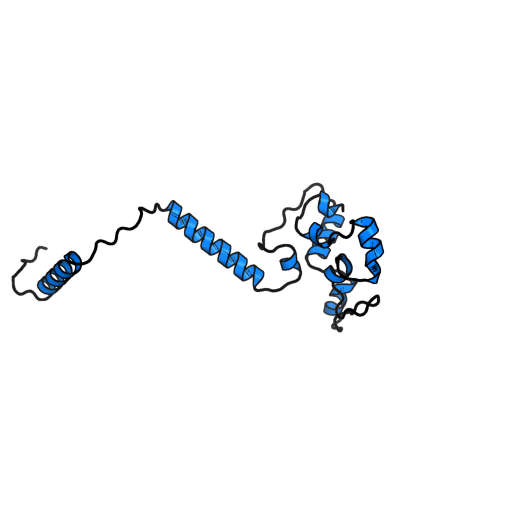28 1.00 87.69 72 HIS A O 1
ATOM 585 N N . ILE A 1 73 ? 9.100 -11.617 6.445 1.00 89.06 73 ILE A N 1
ATOM 586 C CA . ILE A 1 73 ? 8.638 -11.863 7.816 1.00 89.06 73 ILE A CA 1
ATOM 587 C C . ILE A 1 73 ? 9.867 -11.922 8.735 1.00 89.06 73 ILE A C 1
ATOM 589 O O . ILE A 1 73 ? 10.719 -12.784 8.513 1.00 89.06 73 ILE A O 1
ATOM 593 N N . PRO A 1 74 ? 9.990 -11.041 9.747 1.00 88.38 74 PRO A N 1
ATOM 594 C CA . PRO A 1 74 ? 11.069 -11.125 10.718 1.00 88.38 74 PRO A CA 1
ATOM 595 C C . PRO A 1 74 ? 11.035 -12.463 11.472 1.00 88.38 74 PRO A C 1
ATOM 597 O O . PRO A 1 74 ? 9.971 -12.859 11.953 1.00 88.38 74 PRO A O 1
ATOM 600 N N . PRO A 1 75 ? 12.177 -13.159 11.608 1.00 87.50 75 PRO A N 1
ATOM 601 C CA . PRO A 1 75 ? 12.235 -14.473 12.255 1.00 87.50 75 PRO A CA 1
ATOM 602 C C . PRO A 1 75 ? 12.078 -14.412 13.784 1.00 87.50 75 PRO A C 1
ATOM 604 O O . PRO A 1 75 ? 11.890 -15.436 14.432 1.00 87.50 75 PRO A O 1
ATOM 607 N N . THR A 1 76 ? 12.182 -13.221 14.361 1.00 91.75 76 THR A N 1
ATOM 608 C CA . THR A 1 76 ? 12.149 -12.921 15.801 1.00 91.75 76 THR A CA 1
ATOM 609 C C . THR A 1 76 ? 10.729 -12.723 16.340 1.00 91.75 76 THR A C 1
ATOM 611 O O . THR A 1 76 ? 10.505 -12.849 17.545 1.00 91.75 76 THR A O 1
ATOM 614 N N . CYS A 1 77 ? 9.756 -12.421 15.472 1.00 92.19 77 CYS A N 1
ATOM 615 C CA . CYS A 1 77 ? 8.380 -12.158 15.878 1.00 92.19 77 CYS A CA 1
ATOM 616 C C . CYS A 1 77 ? 7.643 -13.453 16.236 1.00 92.19 77 CYS A C 1
ATOM 618 O O . CYS A 1 77 ? 7.811 -14.499 15.605 1.00 92.19 77 CYS A O 1
ATOM 620 N N . ARG A 1 78 ? 6.751 -13.380 17.230 1.00 94.44 78 ARG A N 1
ATOM 621 C CA . ARG A 1 78 ? 5.922 -14.528 17.619 1.00 94.44 78 ARG A CA 1
ATOM 622 C C . ARG A 1 78 ? 4.909 -14.833 16.519 1.00 94.44 78 ARG A C 1
ATOM 624 O O . ARG A 1 78 ? 4.348 -13.926 15.904 1.00 94.44 78 ARG A O 1
ATOM 631 N N . ALA A 1 79 ? 4.586 -16.114 16.341 1.00 93.62 79 ALA A N 1
ATOM 632 C CA . ALA A 1 79 ? 3.617 -16.554 15.336 1.00 93.62 79 ALA A CA 1
ATOM 633 C C . ALA A 1 79 ? 2.247 -15.861 15.478 1.00 93.62 79 ALA A C 1
ATOM 635 O O . ALA A 1 79 ? 1.645 -15.481 14.478 1.00 93.62 79 ALA A O 1
ATOM 636 N N . ASN A 1 80 ? 1.773 -15.642 16.708 1.00 94.94 80 ASN A N 1
ATOM 637 C CA . ASN A 1 80 ? 0.489 -14.977 16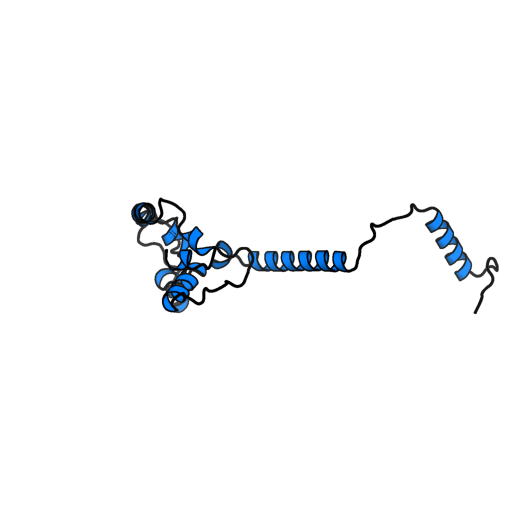.948 1.00 94.94 80 ASN A CA 1
ATOM 638 C C . ASN A 1 80 ? 0.484 -13.513 16.484 1.00 94.94 80 ASN A C 1
ATOM 640 O O . ASN A 1 80 ? -0.500 -13.083 15.882 1.00 94.94 80 ASN A O 1
ATOM 644 N N . ASP A 1 81 ? 1.582 -12.784 16.694 1.00 94.81 81 ASP A N 1
ATOM 645 C CA . ASP A 1 81 ? 1.710 -11.382 16.283 1.00 94.81 81 ASP A CA 1
ATOM 646 C C . ASP A 1 81 ? 1.762 -11.291 14.749 1.00 94.81 81 ASP A C 1
ATOM 648 O O . ASP A 1 81 ? 1.039 -10.510 14.134 1.00 94.81 81 ASP A O 1
ATOM 652 N N . ILE A 1 82 ? 2.519 -12.194 14.112 1.00 94.75 82 ILE A N 1
ATOM 653 C CA . ILE A 1 82 ? 2.575 -12.359 12.650 1.00 94.75 82 ILE A CA 1
ATOM 654 C C . ILE A 1 82 ? 1.178 -12.642 12.075 1.00 94.75 82 ILE A C 1
ATOM 656 O O . ILE A 1 82 ? 0.789 -12.041 11.069 1.00 94.75 82 ILE A O 1
ATOM 660 N N . ILE A 1 83 ? 0.408 -13.544 12.695 1.00 94.25 83 ILE A N 1
ATOM 661 C CA . ILE A 1 83 ? -0.951 -13.898 12.258 1.00 94.25 83 ILE A CA 1
ATOM 662 C C . ILE A 1 83 ? -1.889 -12.697 12.394 1.00 94.25 83 ILE A C 1
ATOM 664 O O . ILE A 1 83 ? -2.627 -12.396 11.452 1.00 94.25 83 ILE A O 1
ATOM 668 N N . ALA A 1 84 ? -1.868 -12.013 13.540 1.00 94.75 84 ALA A N 1
ATOM 669 C CA . ALA A 1 84 ? -2.695 -10.837 13.787 1.00 94.75 84 ALA A CA 1
ATOM 670 C C . ALA A 1 84 ? -2.378 -9.723 12.779 1.00 94.75 84 ALA A C 1
ATOM 672 O O . ALA A 1 84 ? -3.278 -9.230 12.097 1.00 94.75 84 ALA A O 1
ATOM 673 N N . PHE A 1 85 ? -1.096 -9.410 12.595 1.00 94.62 85 PHE A N 1
ATOM 674 C CA . PHE A 1 85 ? -0.634 -8.397 11.654 1.00 94.62 85 PHE A CA 1
ATOM 675 C C . PHE A 1 85 ? -0.998 -8.748 10.203 1.00 94.62 85 PHE A C 1
ATOM 677 O O . PHE A 1 85 ? -1.529 -7.920 9.462 1.00 94.62 85 PHE A O 1
ATOM 684 N N . THR A 1 86 ? -0.814 -10.008 9.795 1.00 94.25 86 THR A N 1
ATOM 685 C CA . THR A 1 86 ? -1.201 -10.482 8.455 1.00 94.25 86 THR A CA 1
ATOM 686 C C . THR A 1 86 ? -2.700 -10.326 8.217 1.00 94.25 86 THR A C 1
ATOM 688 O O . THR A 1 86 ? -3.107 -9.810 7.176 1.00 94.25 86 THR A O 1
ATOM 691 N N . ARG A 1 87 ? -3.524 -10.718 9.196 1.00 95.12 87 ARG A N 1
ATOM 692 C CA . ARG A 1 87 ? -4.984 -10.564 9.154 1.00 95.12 87 ARG A CA 1
ATOM 693 C C . ARG A 1 87 ? -5.401 -9.105 8.996 1.00 95.12 87 ARG A C 1
ATOM 695 O O . ARG A 1 87 ? -6.266 -8.824 8.169 1.00 95.12 87 ARG A O 1
ATOM 702 N N . LEU A 1 88 ? -4.757 -8.181 9.712 1.00 94.81 88 LEU A N 1
ATOM 703 C CA . LEU A 1 88 ? -5.004 -6.745 9.558 1.00 94.81 88 LEU A CA 1
ATOM 704 C C . LEU A 1 88 ? -4.665 -6.252 8.148 1.00 94.81 88 LEU A C 1
ATOM 706 O O . LEU A 1 88 ? -5.475 -5.541 7.560 1.00 94.81 88 LEU A O 1
ATOM 710 N N . ARG A 1 89 ? -3.532 -6.676 7.569 1.00 93.50 89 ARG A N 1
ATOM 711 C CA . ARG A 1 89 ? -3.109 -6.277 6.211 1.00 93.50 89 ARG A CA 1
ATOM 712 C C . ARG A 1 89 ? -4.047 -6.759 5.110 1.00 93.50 89 ARG A C 1
ATOM 714 O O . ARG A 1 89 ? -4.243 -6.043 4.136 1.00 93.50 89 ARG A O 1
ATOM 721 N N . ILE A 1 90 ? -4.625 -7.951 5.247 1.00 93.12 90 ILE A N 1
ATOM 722 C CA . ILE A 1 90 ? -5.603 -8.483 4.279 1.00 93.12 90 ILE A CA 1
ATOM 723 C C . ILE A 1 90 ? -7.052 -8.119 4.638 1.00 93.12 90 ILE A C 1
ATOM 725 O O . ILE A 1 90 ? -7.970 -8.418 3.882 1.00 93.12 90 ILE A O 1
ATOM 729 N N . GLY A 1 91 ? -7.265 -7.449 5.773 1.00 93.25 91 GLY A N 1
ATOM 730 C CA . GLY A 1 91 ? -8.573 -6.971 6.215 1.00 93.25 91 GLY A CA 1
ATOM 731 C C . GLY A 1 91 ? -9.456 -8.044 6.855 1.00 93.25 91 GLY A C 1
ATOM 732 O O . GLY A 1 91 ? -10.641 -7.790 7.068 1.00 93.25 91 GLY A O 1
ATOM 733 N N . HIS A 1 92 ? -8.902 -9.219 7.169 1.00 93.62 92 HIS A N 1
ATOM 734 C CA . HIS A 1 92 ? -9.611 -10.393 7.680 1.00 93.62 92 HIS A CA 1
ATOM 735 C C . HIS A 1 92 ? -9.710 -10.384 9.208 1.00 93.62 92 HIS A C 1
ATOM 737 O O . HIS A 1 92 ? -8.851 -10.920 9.907 1.00 93.62 92 HIS A O 1
ATOM 743 N N . THR A 1 93 ? -10.804 -9.850 9.741 1.00 93.75 93 THR A N 1
ATOM 744 C CA . THR A 1 93 ? -11.177 -10.038 11.148 1.00 93.75 93 THR A CA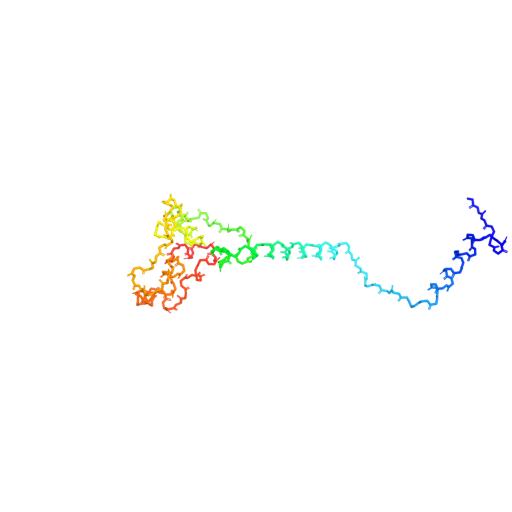 1
ATOM 745 C C . THR A 1 93 ? -12.532 -10.721 11.236 1.00 93.75 93 THR A C 1
ATOM 747 O O . THR A 1 93 ? -13.305 -10.731 10.277 1.00 93.75 93 THR A O 1
ATOM 750 N N . MET A 1 94 ? -12.849 -11.283 12.403 1.00 92.81 94 MET A N 1
ATOM 751 C CA . MET A 1 94 ? -14.162 -11.887 12.631 1.00 92.81 94 MET A CA 1
ATOM 752 C C . MET A 1 94 ? -15.292 -10.869 12.399 1.00 92.81 94 MET A C 1
ATOM 754 O O . MET A 1 94 ? -16.282 -11.186 11.747 1.00 92.81 94 MET A O 1
ATOM 758 N N . ALA A 1 95 ? -15.109 -9.622 12.844 1.00 92.00 95 ALA A N 1
ATOM 759 C CA . ALA A 1 95 ? -16.092 -8.555 12.673 1.00 92.00 95 ALA A CA 1
ATOM 760 C C . ALA A 1 95 ? -16.285 -8.138 11.204 1.00 92.00 95 ALA A C 1
ATOM 762 O O . ALA A 1 95 ? -17.397 -7.817 10.806 1.00 92.00 95 ALA A O 1
ATOM 763 N N . THR A 1 96 ? -15.231 -8.150 10.380 1.00 92.75 96 THR A N 1
ATOM 764 C CA . THR A 1 96 ? -15.317 -7.669 8.990 1.00 92.75 96 THR A CA 1
ATOM 765 C C . THR A 1 96 ? -15.624 -8.770 7.977 1.00 92.75 96 THR A C 1
ATOM 767 O O . THR A 1 96 ? -16.199 -8.458 6.940 1.00 92.75 96 THR A O 1
ATOM 770 N N . HIS A 1 97 ? -15.265 -10.034 8.244 1.00 92.69 97 HIS A N 1
ATOM 771 C CA . HIS A 1 97 ? -15.328 -11.138 7.266 1.00 92.69 97 HIS A CA 1
ATOM 772 C C . HIS A 1 97 ? -16.274 -12.291 7.629 1.00 92.69 97 HIS A C 1
ATOM 774 O O . HIS A 1 97 ? -16.561 -13.108 6.756 1.00 92.69 97 HIS A O 1
ATOM 780 N N . SER A 1 98 ? -16.816 -12.363 8.852 1.00 93.00 98 SER A N 1
ATOM 781 C CA . SER A 1 98 ? -17.770 -13.430 9.230 1.00 93.00 98 SER A CA 1
ATOM 782 C C . SER A 1 98 ? -18.991 -13.513 8.309 1.00 93.00 98 SER A C 1
ATOM 784 O O . SER A 1 98 ? -19.476 -14.606 8.034 1.00 93.00 98 SER A O 1
ATOM 786 N N . HIS A 1 99 ? -19.445 -12.380 7.766 1.00 93.12 99 HIS A N 1
ATOM 787 C CA . HIS A 1 99 ? -20.574 -12.329 6.837 1.00 93.12 99 HIS A CA 1
ATOM 788 C C . HIS A 1 99 ? -20.376 -13.167 5.566 1.00 93.12 99 HIS A C 1
ATOM 790 O O . HIS A 1 99 ? -21.348 -13.698 5.040 1.00 93.12 99 HIS A O 1
ATOM 796 N N . LEU A 1 100 ? -19.132 -13.339 5.103 1.00 93.12 100 LEU A N 1
ATOM 797 C CA . LEU A 1 100 ? -18.822 -14.187 3.949 1.00 93.12 100 LEU A CA 1
ATOM 798 C C . LEU A 1 100 ? -19.032 -15.671 4.265 1.00 93.12 100 LEU A C 1
ATOM 800 O O . LEU A 1 100 ? -19.477 -16.421 3.404 1.00 93.12 100 LEU A O 1
ATOM 804 N N . LEU A 1 101 ? -18.728 -16.086 5.498 1.00 93.19 101 LEU A N 1
ATOM 805 C CA . LEU A 1 101 ? -18.912 -17.466 5.955 1.00 93.19 101 LEU A CA 1
ATOM 806 C C . LEU A 1 101 ? -20.386 -17.771 6.232 1.00 93.19 101 LEU A C 1
ATOM 808 O O . LEU A 1 101 ? -20.861 -18.862 5.938 1.00 93.19 101 LEU A O 1
ATOM 812 N N . ASN A 1 102 ? -21.106 -16.790 6.771 1.00 94.06 102 ASN A N 1
ATOM 813 C CA . ASN A 1 102 ? -22.507 -16.936 7.154 1.00 94.06 102 ASN A CA 1
ATOM 814 C C . ASN A 1 102 ? -23.484 -16.619 6.009 1.00 94.06 102 ASN A C 1
ATOM 816 O O . ASN A 1 102 ? -24.692 -16.725 6.199 1.00 94.06 102 ASN A O 1
ATOM 820 N N . GLY A 1 103 ? -22.987 -16.175 4.848 1.00 93.75 103 GLY A N 1
ATOM 821 C CA . GLY A 1 103 ? -23.819 -15.733 3.724 1.00 93.75 103 GLY A CA 1
ATOM 822 C C . GLY A 1 103 ? -24.697 -14.518 4.045 1.00 93.75 103 GLY A C 1
ATOM 823 O O . GLY A 1 103 ? -25.731 -14.319 3.412 1.00 93.75 103 GLY A O 1
ATOM 824 N N . SER A 1 104 ? -24.323 -13.719 5.047 1.00 93.88 104 SER A N 1
ATOM 825 C CA . SER A 1 104 ? -25.086 -12.545 5.462 1.00 93.88 104 SER A CA 1
ATOM 826 C C . SER A 1 104 ? -24.635 -11.292 4.715 1.00 93.88 104 SER A C 1
ATOM 828 O O . SER A 1 104 ? -23.576 -11.243 4.087 1.00 93.88 104 SER A O 1
ATOM 830 N N . ASN A 1 105 ? -25.419 -10.222 4.838 1.00 91.88 105 ASN A N 1
ATOM 831 C CA . ASN A 1 105 ? -25.021 -8.921 4.314 1.00 91.88 105 ASN A CA 1
ATOM 832 C C . ASN A 1 105 ? -23.730 -8.424 4.974 1.00 91.88 105 ASN A C 1
ATOM 834 O O . ASN A 1 105 ? -23.449 -8.720 6.140 1.00 91.88 105 ASN A O 1
ATOM 838 N N . ARG A 1 106 ? -22.972 -7.619 4.223 1.00 91.25 106 ARG A N 1
ATOM 839 C CA . ARG A 1 106 ? -21.775 -6.955 4.735 1.00 91.25 106 ARG A CA 1
ATOM 840 C C . ARG A 1 106 ? -22.128 -6.132 5.983 1.00 91.25 106 ARG A C 1
ATOM 842 O O . ARG A 1 106 ? -23.078 -5.345 5.923 1.00 91.25 106 ARG A O 1
ATOM 849 N N . PRO A 1 107 ? -21.381 -6.279 7.090 1.00 93.00 107 PRO A N 1
ATOM 850 C CA . PRO A 1 107 ? -21.694 -5.587 8.327 1.00 93.00 107 PRO A CA 1
ATOM 851 C C . PRO A 1 107 ? -21.503 -4.080 8.165 1.00 93.00 107 PRO A C 1
ATOM 853 O O . PRO A 1 107 ? -20.600 -3.615 7.459 1.00 93.00 107 PRO A O 1
ATOM 856 N N . ARG A 1 108 ? -22.360 -3.317 8.843 1.00 93.94 108 ARG A N 1
ATOM 857 C CA . ARG A 1 108 ? -22.217 -1.867 9.005 1.00 93.94 108 ARG A CA 1
ATOM 858 C C . ARG A 1 108 ? -21.497 -1.575 10.314 1.00 93.94 108 ARG A C 1
ATOM 860 O O . ARG A 1 108 ? -21.444 -2.427 11.196 1.00 93.94 108 ARG A O 1
ATOM 867 N N . CYS A 1 109 ? -20.920 -0.385 10.434 1.00 93.06 109 CYS A N 1
ATOM 868 C CA . CYS A 1 109 ? -20.358 0.030 11.710 1.00 93.06 109 CYS A CA 1
ATOM 869 C C . CYS A 1 109 ? -21.498 0.346 12.685 1.00 93.06 109 CYS A C 1
ATOM 871 O O . CYS A 1 109 ? -22.345 1.177 12.385 1.00 93.06 109 CYS A O 1
ATOM 873 N N . GLU A 1 110 ? -21.512 -0.291 13.852 1.00 90.69 110 GLU A N 1
ATOM 874 C CA . GLU A 1 110 ? -22.530 -0.040 14.886 1.00 90.69 110 GLU A CA 1
ATOM 875 C C . GLU A 1 110 ? -22.271 1.262 15.660 1.00 90.69 110 GLU A C 1
ATOM 877 O O . GLU A 1 1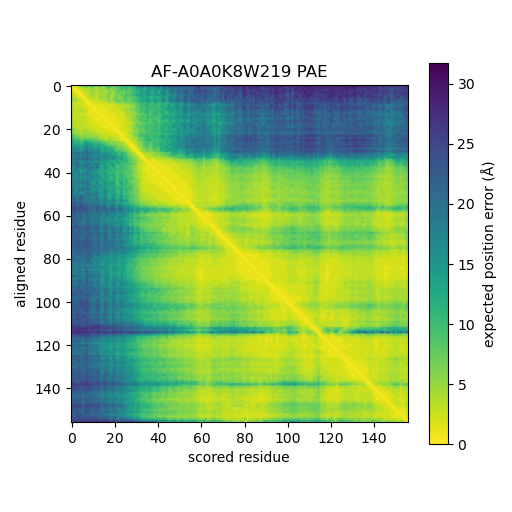10 ? -23.135 1.764 16.373 1.00 90.69 110 GLU A O 1
ATOM 882 N N . PHE A 1 111 ? -21.073 1.830 15.509 1.00 90.50 111 PHE A N 1
ATOM 883 C CA . PHE A 1 111 ? -20.607 2.974 16.287 1.00 90.50 111 PHE A CA 1
ATOM 884 C C . PHE A 1 111 ? -20.682 4.312 15.544 1.00 90.50 111 PHE A C 1
ATOM 886 O O . PHE A 1 111 ? -20.444 5.357 16.150 1.00 90.50 111 PHE A O 1
ATOM 893 N N . CYS A 1 112 ? -20.951 4.306 14.235 1.00 90.69 112 CYS A N 1
ATOM 894 C CA . CYS A 1 112 ? -21.052 5.523 13.429 1.00 90.69 112 CYS A CA 1
ATOM 895 C C . CYS A 1 112 ? -21.953 5.320 12.201 1.00 90.69 112 CYS A C 1
ATOM 897 O O . CYS A 1 112 ? -22.395 4.215 11.913 1.00 90.69 112 CYS A O 1
ATOM 899 N N . THR A 1 113 ? -22.201 6.391 11.446 1.00 85.44 113 THR A N 1
ATOM 900 C CA . THR A 1 113 ? -23.093 6.390 10.273 1.00 85.44 113 THR A CA 1
ATOM 901 C C . THR A 1 113 ? -22.476 5.785 9.005 1.00 85.44 113 THR A C 1
ATOM 903 O O . THR A 1 113 ? -23.132 5.741 7.964 1.00 85.44 113 THR A O 1
ATOM 906 N N . TYR A 1 114 ? -21.222 5.323 9.056 1.00 81.25 114 TYR A N 1
ATOM 907 C CA . TYR A 1 114 ? -20.519 4.800 7.886 1.00 81.25 114 TYR A CA 1
ATOM 908 C C . TYR A 1 114 ? -21.067 3.438 7.431 1.00 81.25 114 TYR A C 1
ATOM 910 O O . TYR A 1 114 ? -21.384 2.558 8.234 1.00 81.25 114 TYR A O 1
ATOM 918 N N . SER A 1 115 ? -21.157 3.252 6.112 1.00 72.19 115 SER A N 1
ATOM 919 C CA . SER A 1 115 ? -21.964 2.190 5.504 1.00 72.19 115 SER A CA 1
ATOM 920 C C . SER A 1 115 ? -21.322 0.803 5.501 1.00 72.19 115 SER A C 1
ATOM 922 O O . SER A 1 115 ? -22.057 -0.180 5.464 1.00 72.19 115 SER A O 1
ATOM 924 N N . SER A 1 116 ? -19.992 0.680 5.554 1.00 87.38 116 SER A N 1
ATOM 925 C CA . SER A 1 116 ? -19.318 -0.627 5.538 1.00 87.38 116 SER A CA 1
ATOM 926 C C . SER A 1 116 ? -18.269 -0.759 6.635 1.00 87.38 116 SER A C 1
ATOM 928 O O . SER A 1 116 ? -17.316 0.018 6.685 1.00 87.38 116 SER A O 1
ATOM 930 N N . LEU A 1 117 ? -18.397 -1.792 7.467 1.00 93.00 117 LEU A N 1
ATOM 931 C CA . LEU A 1 117 ? -17.399 -2.138 8.469 1.00 93.00 117 LEU A CA 1
ATOM 932 C C . LEU A 1 117 ? -16.184 -2.789 7.791 1.00 93.00 117 LEU A C 1
ATOM 934 O O . LEU A 1 117 ? -16.266 -3.880 7.223 1.00 93.00 117 LEU A O 1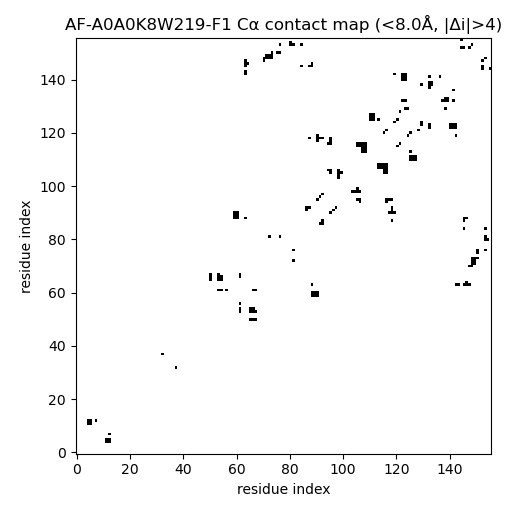
ATOM 938 N N . THR A 1 118 ? -15.042 -2.106 7.844 1.00 92.50 118 THR A N 1
ATOM 939 C CA . THR A 1 118 ? -13.753 -2.590 7.329 1.00 92.50 118 THR A CA 1
ATOM 940 C C . THR A 1 118 ? -12.650 -2.356 8.358 1.00 92.50 118 THR A C 1
ATOM 942 O O . THR A 1 118 ? -12.814 -1.555 9.277 1.00 92.50 118 THR A O 1
ATOM 945 N N . VAL A 1 119 ? -11.511 -3.042 8.208 1.00 93.94 119 VAL A N 1
ATOM 946 C CA . VAL A 1 119 ? -10.354 -2.814 9.090 1.00 93.94 119 VAL A CA 1
ATOM 947 C C . VAL A 1 119 ? -9.849 -1.377 8.940 1.00 93.94 119 VAL A C 1
ATOM 949 O O . VAL A 1 119 ? -9.694 -0.701 9.946 1.00 93.94 119 VAL A O 1
ATOM 952 N N . LYS A 1 120 ? -9.717 -0.864 7.709 1.00 92.06 120 LYS A N 1
ATOM 953 C CA . LYS A 1 120 ? -9.377 0.546 7.449 1.00 92.06 120 LYS A CA 1
ATOM 954 C C . LYS A 1 120 ? -10.336 1.509 8.152 1.00 92.06 120 LYS A C 1
ATOM 956 O O . LYS A 1 120 ? -9.890 2.452 8.793 1.00 92.06 120 LYS A O 1
ATOM 961 N N . HIS A 1 121 ? -11.641 1.238 8.090 1.00 92.94 121 HIS A N 1
ATOM 962 C CA . HIS A 1 121 ? -12.624 2.068 8.775 1.00 92.94 121 HIS A CA 1
ATOM 963 C C . HIS A 1 121 ? -12.356 2.129 10.284 1.00 92.94 121 HIS A C 1
ATOM 965 O O . HIS A 1 121 ? -12.324 3.209 10.861 1.00 92.94 121 HIS A O 1
ATOM 971 N N . LEU A 1 122 ? -12.122 0.983 10.926 1.00 92.25 122 LEU A N 1
ATOM 972 C CA . LEU A 1 122 ? -11.814 0.929 12.357 1.00 92.25 122 LEU A CA 1
ATOM 973 C C . LEU A 1 122 ? -10.492 1.637 12.696 1.00 92.25 122 LEU A C 1
ATOM 975 O O . LEU A 1 122 ? -10.431 2.371 13.683 1.00 92.25 122 LEU A O 1
ATOM 979 N N . LEU A 1 123 ? -9.467 1.434 11.865 1.00 91.94 123 LEU A N 1
ATOM 980 C CA . LEU A 1 123 ? -8.109 1.920 12.100 1.00 91.94 123 LEU A CA 1
ATOM 981 C C . LEU A 1 123 ? -7.899 3.399 11.783 1.00 91.94 123 LEU A C 1
ATOM 983 O O . LEU A 1 123 ? -7.049 3.995 12.425 1.00 91.94 123 LEU A O 1
ATOM 987 N N . ASP A 1 124 ? -8.649 3.996 10.854 1.00 92.06 124 ASP A N 1
ATOM 988 C CA . ASP A 1 124 ? -8.374 5.369 10.402 1.00 92.06 124 ASP A CA 1
ATOM 989 C C . ASP A 1 124 ? -9.615 6.280 10.372 1.00 92.06 124 ASP A C 1
ATOM 991 O O . ASP A 1 124 ? -9.499 7.483 10.582 1.00 92.06 124 ASP A O 1
ATOM 995 N N . GLU A 1 125 ? -10.817 5.750 10.120 1.00 92.19 125 GLU A N 1
ATOM 996 C CA . GLU A 1 125 ? -11.960 6.582 9.686 1.00 92.19 125 GLU A CA 1
ATOM 997 C C . GLU A 1 125 ? -13.072 6.694 10.744 1.00 92.19 125 GLU A C 1
ATOM 999 O O . GLU A 1 125 ? -13.819 7.670 10.781 1.00 92.19 125 GLU A O 1
ATOM 1004 N N . CYS A 1 126 ? -13.218 5.703 11.626 1.00 93.44 126 CYS A N 1
ATOM 1005 C CA . CYS A 1 126 ? -14.350 5.617 12.543 1.00 93.44 126 CYS A CA 1
ATOM 1006 C C . CYS A 1 126 ? -14.312 6.744 13.578 1.00 93.44 126 CYS A C 1
ATOM 1008 O O . CYS A 1 126 ? -13.374 6.830 14.376 1.00 93.44 126 CYS A O 1
ATOM 1010 N N . THR A 1 127 ? -15.346 7.582 13.611 1.00 92.38 127 THR A N 1
ATOM 1011 C CA . THR A 1 127 ? -15.416 8.750 14.503 1.00 92.38 127 THR A CA 1
ATOM 1012 C C . THR A 1 127 ? -15.426 8.358 15.977 1.00 92.38 127 THR A C 1
ATOM 1014 O O . THR A 1 127 ? -14.790 9.022 16.791 1.00 92.38 127 THR A O 1
ATOM 1017 N N . LYS A 1 128 ? -16.062 7.230 16.325 1.00 93.62 128 LYS A N 1
ATOM 1018 C CA . LYS A 1 128 ? -16.115 6.732 17.706 1.00 93.62 128 LYS A CA 1
ATOM 1019 C C . LYS A 1 128 ? -14.731 6.465 18.299 1.00 93.62 128 LYS A C 1
ATOM 1021 O O . LYS A 1 128 ? -14.538 6.684 19.492 1.00 93.62 128 LYS A O 1
ATOM 1026 N N . PHE A 1 129 ? -13.788 6.002 17.481 1.00 91.50 129 PHE A N 1
ATOM 1027 C CA . PHE A 1 129 ? -12.443 5.632 17.925 1.00 91.50 129 PHE A CA 1
ATOM 1028 C C . PHE A 1 129 ? -11.411 6.750 17.746 1.00 91.50 129 PHE A C 1
ATOM 1030 O O . PHE A 1 129 ? -10.255 6.547 18.095 1.00 91.50 129 PHE A O 1
ATOM 1037 N N . SER A 1 130 ? -11.803 7.932 17.251 1.00 92.44 130 SER A N 1
ATOM 1038 C CA . SER A 1 130 ? -10.870 9.039 16.989 1.00 92.44 130 SER A CA 1
ATOM 1039 C C . SER A 1 130 ? -10.054 9.430 18.226 1.00 92.44 130 SER A C 1
ATOM 1041 O O . SER A 1 130 ? -8.833 9.477 18.146 1.00 92.44 130 SER A O 1
ATOM 1043 N N . ALA A 1 131 ? -10.686 9.590 19.394 1.00 93.31 131 ALA A N 1
ATOM 1044 C CA . ALA A 1 131 ? -9.963 9.925 20.626 1.00 93.31 131 ALA A CA 1
ATOM 1045 C C . ALA A 1 131 ? -8.922 8.857 21.017 1.00 93.31 131 ALA A C 1
ATOM 1047 O O . ALA A 1 131 ? -7.812 9.188 21.426 1.00 93.31 131 ALA A O 1
ATOM 1048 N N . THR A 1 132 ? -9.259 7.574 20.855 1.00 92.56 132 THR A N 1
ATOM 1049 C CA . THR A 1 132 ? -8.340 6.460 21.129 1.00 92.56 132 THR A CA 1
ATOM 1050 C C . THR A 1 132 ? -7.173 6.443 20.145 1.00 92.56 132 THR A C 1
ATOM 1052 O O . THR A 1 132 ? -6.036 6.262 20.568 1.00 92.56 132 THR A O 1
ATOM 1055 N N . ARG A 1 133 ? -7.428 6.676 18.850 1.00 92.44 133 ARG A N 1
ATOM 1056 C CA . ARG A 1 133 ? -6.363 6.779 17.842 1.00 92.44 133 ARG A CA 1
ATOM 1057 C C . ARG A 1 133 ? -5.419 7.932 18.143 1.00 92.44 133 ARG A C 1
ATOM 1059 O O . ARG A 1 133 ? -4.213 7.733 18.119 1.00 92.44 133 ARG A O 1
ATOM 1066 N N . ASN A 1 134 ? -5.961 9.089 18.510 1.00 91.31 134 ASN A N 1
ATOM 1067 C CA . ASN A 1 134 ? -5.160 10.262 18.851 1.00 91.31 134 ASN A CA 1
ATOM 1068 C C . ASN A 1 134 ? -4.277 10.000 20.069 1.00 91.31 134 ASN A C 1
ATOM 1070 O O . ASN A 1 134 ? -3.115 10.372 20.065 1.00 91.31 134 ASN A O 1
ATOM 1074 N N . SER A 1 135 ? -4.805 9.310 21.081 1.00 92.94 135 SER A N 1
ATOM 1075 C CA . SER A 1 135 ? -4.042 8.988 22.288 1.00 92.94 135 SER A CA 1
ATOM 1076 C C . SER A 1 135 ? -2.931 7.956 22.074 1.00 92.94 135 SER A C 1
ATOM 1078 O O . SER A 1 135 ? -2.002 7.927 22.875 1.00 92.94 135 SER A O 1
ATOM 1080 N N . LEU A 1 136 ? -3.055 7.063 21.088 1.00 90.19 136 LEU A N 1
ATOM 1081 C CA . LEU A 1 136 ? -2.111 5.956 20.880 1.00 90.19 136 LEU A CA 1
ATOM 1082 C C . LEU A 1 136 ? -1.148 6.195 19.709 1.00 90.19 136 LEU A C 1
ATOM 1084 O O . LEU A 1 136 ? -0.045 5.658 19.713 1.00 90.19 136 LEU A O 1
ATOM 1088 N N . PHE A 1 137 ? -1.568 6.966 18.705 1.00 89.25 137 PHE A N 1
ATOM 1089 C CA . PHE A 1 137 ? -0.873 7.115 17.423 1.00 89.25 137 PHE A CA 1
ATOM 1090 C C . PHE A 1 137 ? -0.788 8.572 16.940 1.00 89.25 137 PHE A C 1
ATOM 1092 O O . PHE A 1 137 ? -0.501 8.796 15.766 1.00 89.25 137 PHE A O 1
ATOM 1099 N N . ASP A 1 138 ? -1.050 9.560 17.805 1.00 88.31 138 ASP A N 1
ATOM 1100 C CA . ASP A 1 138 ? -0.917 10.995 17.499 1.00 88.31 138 ASP A CA 1
ATOM 1101 C C . ASP A 1 138 ? -1.645 11.429 16.207 1.00 88.31 138 ASP A C 1
ATOM 1103 O O . ASP A 1 138 ? -1.129 12.205 15.400 1.00 88.31 138 ASP A O 1
ATOM 1107 N N . ASP A 1 139 ? -2.842 10.873 15.986 1.00 79.62 139 ASP A N 1
ATOM 1108 C CA . ASP A 1 139 ? -3.696 11.099 14.803 1.00 79.62 139 ASP A CA 1
ATOM 1109 C C . ASP A 1 139 ? -3.026 10.738 13.458 1.00 79.62 139 ASP A C 1
ATOM 1111 O O . ASP A 1 139 ? -3.477 11.126 12.379 1.00 79.62 139 ASP A O 1
ATOM 1115 N N . GLN A 1 140 ? -1.943 9.956 13.488 1.00 87.31 140 GLN A N 1
ATOM 1116 C CA . GLN A 1 140 ? -1.389 9.364 12.278 1.00 87.31 140 GLN A CA 1
ATOM 1117 C C . GLN A 1 140 ? -2.273 8.201 11.815 1.00 87.31 140 GLN A C 1
ATOM 1119 O O . GLN A 1 140 ? -2.741 7.419 12.649 1.00 87.31 140 GLN A O 1
ATOM 1124 N N . PRO A 1 141 ? -2.468 8.014 10.493 1.00 89.00 141 PRO A N 1
ATOM 1125 C CA . PRO A 1 141 ? -3.184 6.853 9.982 1.00 89.00 141 PRO A CA 1
ATOM 1126 C C . PRO A 1 141 ? -2.492 5.574 10.452 1.00 89.00 141 PRO A C 1
ATOM 1128 O O . PRO A 1 141 ? -1.370 5.278 10.027 1.00 89.00 141 PRO A O 1
ATOM 1131 N N . ILE A 1 142 ? -3.160 4.810 11.315 1.00 91.50 142 ILE A N 1
ATOM 1132 C CA . ILE A 1 142 ? -2.632 3.562 11.878 1.00 91.50 142 ILE A CA 1
ATOM 1133 C C . ILE A 1 142 ? -2.329 2.597 10.736 1.00 91.50 142 ILE A C 1
ATOM 1135 O O . ILE A 1 142 ? -1.337 1.875 10.754 1.00 91.50 142 ILE A O 1
ATOM 1139 N N . SER A 1 143 ? -3.120 2.644 9.666 1.00 91.06 143 SER A N 1
ATOM 1140 C CA . SER A 1 143 ? -2.915 1.813 8.486 1.00 91.06 143 SER A CA 1
ATOM 1141 C C . SER A 1 143 ? -1.568 2.041 7.771 1.00 91.06 143 SER A C 1
ATOM 1143 O O . SER A 1 143 ? -1.126 1.177 7.008 1.00 91.06 143 SER A O 1
ATOM 1145 N N . ASN A 1 144 ? -0.843 3.132 8.057 1.00 89.69 144 ASN A N 1
ATOM 1146 C CA . ASN A 1 144 ? 0.533 3.308 7.588 1.00 89.69 144 ASN A CA 1
ATOM 1147 C C . ASN A 1 144 ? 1.496 2.261 8.169 1.00 89.69 144 ASN A C 1
ATOM 1149 O O . ASN A 1 144 ? 2.405 1.836 7.451 1.00 89.69 144 ASN A O 1
ATOM 1153 N N . THR A 1 145 ? 1.287 1.796 9.407 1.00 91.00 145 THR A N 1
ATOM 1154 C CA . THR A 1 145 ? 2.120 0.740 10.015 1.00 91.00 145 THR A CA 1
ATOM 1155 C C . THR A 1 145 ? 1.953 -0.587 9.273 1.00 91.00 145 THR A C 1
ATOM 1157 O O . THR A 1 145 ? 2.879 -1.384 9.181 1.00 91.00 145 THR A O 1
ATOM 1160 N N . LEU A 1 146 ? 0.810 -0.800 8.617 1.00 91.62 146 LEU A N 1
ATOM 1161 C CA . LEU A 1 146 ? 0.516 -2.022 7.866 1.00 91.62 146 LEU A CA 1
ATOM 1162 C C . LEU A 1 146 ? 1.249 -2.119 6.514 1.00 91.62 146 LEU A C 1
ATOM 1164 O O . LEU A 1 146 ? 1.238 -3.184 5.883 1.00 91.62 146 LEU A O 1
ATOM 1168 N N . LYS A 1 147 ? 1.893 -1.042 6.038 1.00 89.06 147 LYS A N 1
ATOM 1169 C CA . LYS A 1 147 ? 2.605 -1.026 4.744 1.00 89.06 147 LYS A CA 1
ATOM 1170 C C . LYS A 1 147 ? 3.821 -1.952 4.755 1.00 89.06 147 LYS A C 1
ATOM 1172 O O . LYS A 1 147 ? 3.966 -2.788 3.859 1.00 89.06 147 LYS A O 1
ATOM 1177 N N . ALA A 1 148 ? 4.655 -1.856 5.789 1.00 88.19 148 ALA A N 1
ATOM 1178 C CA . ALA A 1 148 ? 5.880 -2.641 5.915 1.00 88.19 148 ALA A CA 1
ATOM 1179 C C . ALA A 1 148 ? 5.733 -3.760 6.951 1.00 88.19 148 ALA A C 1
ATOM 1181 O O . ALA A 1 148 ? 5.216 -3.546 8.042 1.00 88.19 148 ALA A O 1
ATOM 1182 N N . PHE A 1 149 ? 6.219 -4.952 6.605 1.00 87.56 149 PHE A N 1
ATOM 1183 C CA . PHE A 1 149 ? 6.261 -6.102 7.505 1.00 87.56 149 PHE A CA 1
ATOM 1184 C C . PHE A 1 149 ? 7.586 -6.065 8.287 1.00 87.56 149 PHE A C 1
ATOM 1186 O O . PHE A 1 149 ? 8.565 -6.690 7.894 1.00 87.56 149 PHE A O 1
ATOM 1193 N N . SER A 1 150 ? 7.640 -5.243 9.336 1.00 89.88 150 SER A N 1
ATOM 1194 C CA . SER A 1 150 ? 8.817 -5.041 10.196 1.00 89.88 150 SER A CA 1
ATOM 1195 C C . SER A 1 150 ? 8.493 -5.361 11.652 1.00 89.88 150 SER A C 1
ATOM 1197 O O . SER A 1 150 ? 7.332 -5.303 12.049 1.00 89.88 150 SER A O 1
ATOM 1199 N N . GLU A 1 151 ? 9.515 -5.668 12.455 1.00 89.38 151 GLU A N 1
ATOM 1200 C CA . GLU A 1 151 ? 9.344 -5.926 13.893 1.00 89.38 151 GLU A CA 1
ATOM 1201 C C . GLU A 1 151 ? 8.682 -4.740 14.602 1.00 89.38 151 GLU A C 1
ATOM 1203 O O . GLU A 1 151 ? 7.739 -4.934 15.363 1.00 89.38 151 GLU A O 1
ATOM 1208 N N . GLU A 1 152 ? 9.113 -3.512 14.286 1.00 90.12 152 GLU A N 1
ATOM 1209 C CA . GLU A 1 152 ? 8.517 -2.293 14.841 1.00 90.12 152 GLU A CA 1
ATOM 1210 C C . GLU A 1 152 ? 7.009 -2.245 14.579 1.00 90.12 152 GLU A C 1
ATOM 1212 O O . GLU A 1 152 ? 6.234 -2.036 15.504 1.00 90.12 152 GLU A O 1
ATOM 1217 N N . ASN A 1 153 ? 6.583 -2.480 13.336 1.00 90.88 153 ASN A N 1
ATOM 1218 C CA . ASN A 1 153 ? 5.175 -2.372 12.964 1.00 90.88 153 ASN A CA 1
ATOM 1219 C C . ASN A 1 153 ? 4.317 -3.510 13.521 1.00 90.88 153 ASN A C 1
ATOM 1221 O O . ASN A 1 153 ? 3.126 -3.315 13.733 1.00 90.88 153 ASN A O 1
ATOM 1225 N N . ILE A 1 154 ? 4.897 -4.693 13.729 1.00 90.38 154 ILE A N 1
ATOM 1226 C CA . ILE A 1 154 ? 4.189 -5.851 14.291 1.00 90.38 154 ILE A CA 1
ATOM 1227 C C . ILE A 1 154 ? 3.908 -5.652 15.785 1.00 90.38 154 ILE A C 1
ATOM 1229 O O . ILE A 1 154 ? 2.909 -6.163 16.287 1.00 90.38 154 ILE A O 1
ATOM 1233 N N . HIS A 1 155 ? 4.780 -4.928 16.489 1.00 85.94 155 HIS A N 1
ATOM 1234 C CA . HIS A 1 155 ? 4.682 -4.695 17.931 1.00 85.94 155 HIS A CA 1
ATOM 1235 C C . HIS A 1 155 ? 4.046 -3.350 18.316 1.00 85.94 155 HIS A C 1
ATOM 1237 O O . HIS A 1 155 ? 3.909 -3.079 19.509 1.00 85.94 155 HIS A O 1
ATOM 1243 N N . LYS A 1 156 ? 3.676 -2.528 17.330 1.00 81.12 156 LYS A N 1
ATOM 1244 C CA . LYS A 1 156 ? 2.983 -1.244 17.502 1.00 81.12 156 LYS A CA 1
ATOM 1245 C C . LYS A 1 156 ? 1.477 -1.443 17.631 1.00 81.12 156 LYS A C 1
ATOM 1247 O O . LYS A 1 156 ? 0.878 -0.752 18.479 1.00 81.12 156 LYS A O 1
#

Radius of gyration: 30.74 Å; Cα contacts (8 Å, |Δi|>4): 126; chains: 1; bounding box: 52×31×91 Å

Organism: Bactrocera latifrons (NCBI:txid174628)

Foldseek 3Di:
DDDDPPPPDPVNVVVVVVVVVVVPDDDDDDDDDDVVNVVVVVVVVVQVVQLCVVVVPPAQLCVQESSPDDADADPPDDPVLVVVLVCLNRQNDCLQCVCVVVVHDADQDPQDPGRHDTSQCVQQNPPNCQVVCCVPPVNDRLCNLSNHNDPVSSVD

Solvent-accessible surface area (backbone atoms only — not comparable to full-atom values): 9483 Å² total; per-residue (Å²): 139,88,79,79,78,95,68,82,48,64,72,58,52,54,52,52,51,51,52,54,55,55,71,71,47,80,84,84,80,72,81,90,74,52,71,67,54,54,52,50,54,53,53,50,52,51,52,51,53,52,27,52,58,51,61,66,57,87,48,68,35,44,80,38,40,68,68,66,67,82,79,58,76,60,88,85,61,54,69,67,45,54,51,52,49,50,26,59,42,56,39,57,40,72,85,49,42,44,31,74,79,70,73,47,73,79,44,54,40,92,73,49,90,55,75,64,39,40,51,64,36,66,53,65,64,40,70,74,45,43,69,60,42,38,76,76,48,76,68,50,60,52,64,63,44,53,45,53,67,41,70,69,46,58,75,105

Sequence (156 aa):
MWIPGHAGIIGNELADLKAKSVAMEPLFTFNYMVGKDIFLLVNNFLKEQKRNSWNSVQNYYSNFNTIGMQPHIPPTCRANDIIAFTRLRIGHTMATHSHLLNGSNRPRCEFCTYSSLTVKHLLDECTKFSATRNSLFDDQPISNTLKAFSEENIHK

InterPro domains:
  IPR002156 Ribonuclease H domain [PS50879] (1-24)